Protein AF-F3GGC5-F1 (afdb_monomer_lite)

Structure (mmCIF, N/CA/C/O backbone):
data_AF-F3GGC5-F1
#
_entry.id   AF-F3GGC5-F1
#
loop_
_atom_site.group_PDB
_atom_site.id
_atom_site.type_symbol
_atom_site.label_atom_id
_atom_site.label_alt_id
_atom_site.label_comp_id
_atom_site.label_asym_id
_atom_site.label_entity_id
_atom_site.label_seq_id
_atom_site.pdbx_PDB_ins_code
_atom_site.Cartn_x
_atom_site.Cartn_y
_atom_site.Cartn_z
_atom_site.occupancy
_atom_site.B_iso_or_equiv
_atom_site.auth_seq_id
_atom_site.auth_comp_id
_atom_site.auth_asym_id
_atom_site.auth_atom_id
_atom_site.pdbx_PDB_model_num
ATOM 1 N N . MET A 1 1 ? 53.470 3.305 -64.869 1.00 44.00 1 MET A N 1
ATOM 2 C CA . MET A 1 1 ? 53.195 2.716 -63.539 1.00 44.00 1 MET A CA 1
ATOM 3 C C . MET A 1 1 ? 51.682 2.660 -63.289 1.00 44.00 1 MET A C 1
ATOM 5 O O . MET A 1 1 ? 51.190 3.376 -62.440 1.00 44.00 1 MET A O 1
ATOM 9 N N . ILE A 1 2 ? 50.923 1.851 -64.048 1.00 53.38 2 ILE A N 1
ATOM 10 C CA . ILE A 1 2 ? 49.492 1.557 -63.787 1.00 53.38 2 ILE A CA 1
ATOM 11 C C . ILE A 1 2 ? 49.202 0.134 -64.295 1.00 53.38 2 ILE A C 1
ATOM 13 O O . ILE A 1 2 ? 48.463 -0.061 -65.251 1.00 53.38 2 ILE A O 1
ATOM 17 N N . ASN A 1 3 ? 49.866 -0.879 -63.727 1.00 53.41 3 ASN A N 1
ATOM 18 C CA . ASN A 1 3 ? 49.679 -2.270 -64.172 1.00 53.41 3 ASN A CA 1
ATOM 19 C C . ASN A 1 3 ? 49.209 -3.225 -63.066 1.00 53.41 3 ASN A C 1
ATOM 21 O O . ASN A 1 3 ? 49.205 -4.435 -63.256 1.00 53.41 3 ASN A O 1
ATOM 25 N N . THR A 1 4 ? 48.764 -2.695 -61.927 1.00 56.06 4 THR A N 1
ATOM 26 C CA . THR A 1 4 ? 48.297 -3.495 -60.783 1.00 56.06 4 THR A CA 1
ATOM 27 C C . THR A 1 4 ? 46.776 -3.673 -60.730 1.00 56.06 4 THR A C 1
ATOM 29 O O . THR A 1 4 ? 46.287 -4.412 -59.884 1.00 56.06 4 THR A O 1
ATOM 32 N N . LEU A 1 5 ? 46.013 -3.079 -61.661 1.00 55.41 5 LEU A N 1
ATOM 33 C CA . LEU A 1 5 ? 44.539 -3.146 -61.666 1.00 55.41 5 LEU A CA 1
ATOM 34 C C . LEU A 1 5 ? 43.930 -4.016 -62.782 1.00 55.41 5 LEU A C 1
ATOM 36 O O . LEU A 1 5 ? 42.714 -4.178 -62.826 1.00 55.41 5 LEU A O 1
ATOM 40 N N . ARG A 1 6 ? 44.739 -4.604 -63.678 1.00 52.66 6 ARG A N 1
ATOM 41 C CA . ARG A 1 6 ? 44.237 -5.420 -64.806 1.00 52.66 6 ARG A CA 1
ATOM 42 C C . ARG A 1 6 ? 44.153 -6.925 -64.511 1.00 52.66 6 ARG A C 1
ATOM 44 O O . ARG A 1 6 ? 43.498 -7.639 -65.257 1.00 52.66 6 ARG A O 1
ATOM 51 N N . ASN A 1 7 ? 44.768 -7.401 -63.423 1.00 53.78 7 ASN A N 1
ATOM 52 C CA . ASN A 1 7 ? 44.746 -8.817 -63.020 1.00 53.78 7 ASN A CA 1
ATOM 53 C C . ASN A 1 7 ? 44.074 -9.057 -61.655 1.00 53.78 7 ASN A C 1
ATOM 55 O O . ASN A 1 7 ? 44.325 -10.064 -60.994 1.00 53.78 7 ASN A O 1
ATOM 59 N N . ILE A 1 8 ? 43.209 -8.139 -61.209 1.00 56.78 8 ILE A N 1
ATOM 60 C CA . ILE A 1 8 ? 42.301 -8.439 -60.101 1.00 56.78 8 ILE A CA 1
ATOM 61 C C . ILE A 1 8 ? 41.174 -9.299 -60.685 1.00 56.78 8 ILE A C 1
ATOM 63 O O . ILE A 1 8 ? 40.243 -8.821 -61.335 1.00 56.78 8 ILE A O 1
ATOM 67 N N . SER A 1 9 ? 41.358 -10.616 -60.559 1.00 62.84 9 SER A N 1
ATOM 68 C CA . SER A 1 9 ? 40.424 -11.620 -61.065 1.00 62.84 9 SER A CA 1
ATOM 69 C C . SER A 1 9 ? 39.009 -11.345 -60.551 1.00 62.84 9 SER A C 1
ATOM 71 O O . SER A 1 9 ? 38.824 -10.771 -59.474 1.00 62.84 9 SER A O 1
ATOM 73 N N . VAL A 1 10 ? 38.007 -11.793 -61.308 1.00 66.06 10 VAL A N 1
ATOM 74 C CA . VAL A 1 10 ? 36.568 -11.702 -60.994 1.00 66.06 10 VAL A CA 1
ATOM 75 C C . VAL A 1 10 ? 36.254 -12.027 -59.520 1.00 66.06 10 VAL A C 1
ATOM 77 O O . VAL A 1 10 ? 35.360 -11.421 -58.934 1.00 66.06 10 VAL A O 1
ATOM 80 N N . ARG A 1 11 ? 37.055 -12.894 -58.881 1.00 65.12 11 ARG A N 1
ATOM 81 C CA . ARG A 1 11 ? 36.969 -13.247 -57.456 1.00 65.12 11 ARG A CA 1
ATOM 82 C C . ARG A 1 11 ? 37.088 -12.045 -56.511 1.00 65.12 11 ARG A C 1
ATOM 84 O O . ARG A 1 11 ? 36.347 -11.987 -55.543 1.00 65.12 11 ARG A O 1
ATOM 91 N N . SER A 1 12 ? 37.958 -11.071 -56.784 1.00 69.00 12 SER A N 1
ATOM 92 C CA . SER A 1 12 ? 38.139 -9.905 -55.900 1.00 69.00 12 SER A CA 1
ATOM 93 C C . SER A 1 12 ? 36.948 -8.939 -55.972 1.00 69.00 12 SER A C 1
ATOM 95 O O . SER A 1 12 ? 36.488 -8.436 -54.951 1.00 69.00 12 SER A O 1
ATOM 97 N N . LYS A 1 13 ? 36.354 -8.767 -57.164 1.00 70.12 13 LYS A N 1
ATOM 98 C CA . LYS A 1 13 ? 35.102 -8.005 -57.330 1.00 70.12 13 LYS A CA 1
ATOM 99 C C . LYS A 1 13 ? 33.918 -8.696 -56.639 1.00 70.12 13 LYS A C 1
ATOM 101 O O . LYS A 1 13 ? 33.086 -8.020 -56.044 1.00 70.12 13 LYS A O 1
ATOM 106 N N . LEU A 1 14 ? 33.873 -10.031 -56.678 1.00 79.00 14 LEU A N 1
ATOM 107 C CA . LEU A 1 14 ? 32.842 -10.830 -56.011 1.00 79.00 14 LEU A CA 1
ATOM 108 C C . LEU A 1 14 ? 32.958 -10.758 -54.480 1.00 79.00 14 LEU A C 1
ATOM 110 O O . LEU A 1 14 ? 31.965 -10.524 -53.799 1.00 79.00 14 LEU A O 1
ATOM 114 N N . VAL A 1 15 ? 34.173 -10.907 -53.943 1.00 81.19 15 VAL A N 1
ATOM 115 C CA . VAL A 1 15 ? 34.437 -10.812 -52.498 1.00 81.19 15 VAL A CA 1
ATOM 116 C C . VAL A 1 15 ? 34.107 -9.417 -51.974 1.00 81.19 15 VAL A C 1
ATOM 118 O O . VAL A 1 15 ? 33.536 -9.306 -50.896 1.00 81.19 15 VAL A O 1
ATOM 121 N N . LEU A 1 16 ? 34.388 -8.360 -52.740 1.00 81.31 16 LEU A N 1
ATOM 122 C CA . LEU A 1 16 ? 34.094 -6.987 -52.328 1.00 81.31 16 LEU A CA 1
ATOM 123 C C . LEU A 1 16 ? 32.582 -6.708 -52.251 1.00 81.31 16 LEU A C 1
ATOM 125 O O . LEU A 1 16 ? 32.119 -6.108 -51.284 1.00 81.31 16 LEU A O 1
ATOM 129 N N . GLY A 1 17 ? 31.801 -7.207 -53.216 1.00 82.38 17 GLY A N 1
ATOM 130 C CA . GLY A 1 17 ? 30.337 -7.138 -53.161 1.00 82.38 17 GLY A CA 1
ATOM 131 C C . GLY A 1 17 ? 29.741 -7.995 -52.039 1.00 82.38 17 GLY A C 1
ATOM 132 O O . GLY A 1 17 ? 28.850 -7.548 -51.323 1.00 82.38 17 GLY A O 1
ATOM 133 N N . PHE A 1 18 ? 30.267 -9.204 -51.831 1.00 87.69 18 PHE A N 1
ATOM 134 C CA . PHE A 1 18 ? 29.798 -10.106 -50.775 1.00 87.69 18 PHE A CA 1
ATOM 135 C C . PHE A 1 18 ? 30.132 -9.588 -49.368 1.00 87.69 18 PHE A C 1
ATOM 137 O O . PHE A 1 18 ? 29.293 -9.650 -48.471 1.00 87.69 18 PHE A O 1
ATOM 144 N N . ALA A 1 19 ? 31.316 -9.001 -49.180 1.00 85.94 19 ALA A N 1
ATOM 145 C CA . ALA A 1 19 ? 31.711 -8.377 -47.922 1.00 85.94 19 ALA A CA 1
ATOM 146 C C . ALA A 1 19 ? 30.794 -7.199 -47.555 1.00 85.94 19 ALA A C 1
ATOM 148 O O . ALA A 1 19 ? 30.400 -7.075 -46.398 1.00 85.94 19 ALA A O 1
ATOM 149 N N . LEU A 1 20 ? 30.393 -6.381 -48.536 1.00 88.44 20 LEU A N 1
ATOM 150 C CA . LEU A 1 20 ? 29.431 -5.295 -48.325 1.00 88.44 20 LEU A CA 1
ATOM 151 C C . LEU A 1 20 ? 28.084 -5.827 -47.807 1.00 88.44 20 LEU A C 1
ATOM 153 O O . LEU A 1 20 ? 27.521 -5.279 -46.860 1.00 88.44 20 LEU A O 1
ATOM 157 N N . VAL A 1 21 ? 27.588 -6.918 -48.395 1.00 91.19 21 VAL A N 1
ATOM 158 C CA . VAL A 1 21 ? 26.331 -7.557 -47.973 1.00 91.19 21 VAL A CA 1
ATOM 159 C C . VAL A 1 21 ? 26.450 -8.133 -46.563 1.00 91.19 21 VAL A C 1
ATOM 161 O O . VAL A 1 21 ? 25.530 -7.964 -45.764 1.00 91.19 21 VAL A O 1
ATOM 164 N N . ILE A 1 22 ? 27.578 -8.762 -46.218 1.00 91.06 22 ILE A N 1
ATOM 165 C CA . ILE A 1 22 ? 27.815 -9.262 -44.856 1.00 91.06 22 ILE A CA 1
ATOM 166 C C . ILE A 1 22 ? 27.797 -8.109 -43.851 1.00 91.06 22 ILE A C 1
ATOM 168 O O . ILE A 1 22 ? 27.113 -8.211 -42.837 1.00 91.06 22 ILE A O 1
ATOM 172 N N . VAL A 1 23 ? 28.488 -7.000 -44.133 1.00 86.81 23 VAL A N 1
ATOM 173 C CA . VAL A 1 23 ? 28.492 -5.821 -43.251 1.00 86.81 23 VAL A CA 1
ATOM 174 C C . VAL A 1 23 ? 27.078 -5.280 -43.063 1.00 86.81 23 VAL A C 1
ATOM 176 O O . VAL A 1 23 ? 26.659 -5.050 -41.930 1.00 86.81 23 VAL A O 1
ATOM 179 N N . LEU A 1 24 ? 26.312 -5.140 -44.148 1.00 84.69 24 LEU A N 1
ATOM 180 C CA . LEU A 1 24 ? 24.920 -4.699 -44.072 1.00 84.69 24 LEU A CA 1
ATOM 181 C C . LEU A 1 24 ? 24.064 -5.664 -43.238 1.00 84.69 24 LEU A C 1
ATOM 183 O O . LEU A 1 24 ? 23.267 -5.228 -42.416 1.00 84.69 24 LEU A O 1
ATOM 187 N N . THR A 1 25 ? 24.269 -6.971 -43.396 1.00 91.19 25 THR A N 1
ATOM 188 C CA . THR A 1 25 ? 23.555 -8.005 -42.634 1.00 91.19 25 THR A CA 1
ATOM 189 C C . THR A 1 25 ? 23.899 -7.944 -41.148 1.00 91.19 25 THR A C 1
ATOM 191 O O . THR A 1 25 ? 23.006 -8.043 -40.314 1.00 91.19 25 THR A O 1
ATOM 194 N N . VAL A 1 26 ? 25.171 -7.728 -40.802 1.00 82.31 26 VAL A N 1
ATOM 195 C CA . VAL A 1 26 ? 25.615 -7.553 -39.413 1.00 82.31 26 VAL A CA 1
ATOM 196 C C . VAL A 1 26 ? 25.008 -6.289 -38.807 1.00 82.31 26 VAL A C 1
ATOM 198 O O . VAL A 1 26 ? 24.528 -6.338 -37.680 1.00 82.31 26 VAL A O 1
ATOM 201 N N . LEU A 1 27 ? 24.955 -5.178 -39.548 1.00 81.31 27 LEU A N 1
ATOM 202 C CA . LEU A 1 27 ? 24.283 -3.959 -39.090 1.00 81.31 27 LEU A CA 1
ATOM 203 C C . LEU A 1 27 ? 22.788 -4.197 -38.855 1.00 81.31 27 LEU A C 1
ATOM 205 O O . LEU A 1 27 ? 22.273 -3.819 -37.806 1.00 81.31 27 LEU A O 1
ATOM 209 N N . ILE A 1 28 ? 22.106 -4.883 -39.776 1.00 84.25 28 ILE A N 1
ATOM 210 C CA . ILE A 1 28 ? 20.695 -5.252 -39.611 1.00 84.25 28 ILE A CA 1
ATOM 211 C C . ILE A 1 28 ? 20.521 -6.157 -38.387 1.00 84.25 28 ILE A C 1
ATOM 213 O O . ILE A 1 28 ? 19.652 -5.887 -37.568 1.00 84.25 28 ILE A O 1
ATOM 217 N N . ALA A 1 29 ? 21.367 -7.171 -38.202 1.00 84.81 29 ALA A N 1
ATOM 218 C CA . ALA A 1 29 ? 21.320 -8.062 -37.045 1.00 84.81 29 ALA A CA 1
ATOM 219 C C . ALA A 1 29 ? 21.560 -7.313 -35.727 1.00 84.81 29 ALA A C 1
ATOM 221 O O . ALA A 1 29 ? 20.840 -7.550 -34.764 1.00 84.81 29 ALA A O 1
ATOM 222 N N . LEU A 1 30 ? 22.504 -6.368 -35.690 1.00 71.69 30 LEU A N 1
ATOM 223 C CA . LEU A 1 30 ? 22.749 -5.516 -34.525 1.00 71.69 30 LEU A CA 1
ATOM 224 C C . LEU A 1 30 ? 21.555 -4.604 -34.237 1.00 71.69 30 LEU A C 1
ATOM 226 O O . LEU A 1 30 ? 21.125 -4.526 -33.094 1.00 71.69 30 LEU A O 1
ATOM 230 N N . THR A 1 31 ? 20.983 -3.955 -35.255 1.00 76.94 31 THR A N 1
ATOM 231 C CA . THR A 1 31 ? 19.791 -3.100 -35.087 1.00 76.94 31 THR A CA 1
ATOM 232 C C . THR A 1 31 ? 18.529 -3.892 -34.736 1.00 76.94 31 THR A C 1
ATOM 234 O O . THR A 1 31 ? 17.702 -3.430 -33.955 1.00 76.94 31 THR A O 1
ATOM 237 N N . GLY A 1 32 ? 18.384 -5.107 -35.264 1.00 72.94 32 GLY A N 1
ATOM 238 C CA . GLY A 1 32 ? 17.309 -6.032 -34.922 1.00 72.94 32 GLY A CA 1
ATOM 239 C C . GLY A 1 32 ? 17.465 -6.559 -33.500 1.00 72.94 32 GLY A C 1
ATOM 240 O O . GLY A 1 32 ? 16.490 -6.604 -32.759 1.00 72.94 32 GLY A O 1
ATOM 241 N N . TRP A 1 33 ? 18.696 -6.869 -33.084 1.00 71.81 33 TRP A N 1
ATOM 242 C CA . TRP A 1 33 ? 19.017 -7.244 -31.711 1.00 71.81 33 TRP A CA 1
ATOM 243 C C . TRP A 1 33 ? 18.736 -6.094 -30.747 1.00 71.81 33 TRP A C 1
ATOM 245 O O . TRP A 1 33 ? 18.017 -6.309 -29.784 1.00 71.81 33 TRP A O 1
ATOM 255 N N . THR A 1 34 ? 19.191 -4.864 -31.019 1.00 63.19 34 THR A N 1
ATOM 256 C CA . THR A 1 34 ? 18.901 -3.701 -30.157 1.00 63.19 34 THR A CA 1
ATOM 257 C C . THR A 1 34 ? 17.411 -3.337 -30.131 1.00 63.19 34 THR A C 1
ATOM 259 O O . THR A 1 34 ? 16.880 -2.936 -29.091 1.00 63.19 34 THR A O 1
ATOM 262 N N . GLY A 1 35 ? 16.699 -3.521 -31.245 1.00 57.66 35 GLY A N 1
ATOM 263 C CA . GLY A 1 35 ? 15.243 -3.374 -31.319 1.00 57.66 35 GLY A CA 1
ATOM 264 C C . GLY A 1 35 ? 14.494 -4.424 -30.491 1.00 57.66 35 GLY A C 1
ATOM 265 O O . GLY A 1 35 ? 13.557 -4.093 -29.769 1.00 57.66 35 GLY A O 1
ATOM 266 N N . ILE A 1 36 ? 14.939 -5.682 -30.530 1.00 59.91 36 ILE A N 1
ATOM 267 C CA . ILE A 1 36 ? 14.355 -6.779 -29.745 1.00 59.91 36 ILE A CA 1
ATOM 268 C C . ILE A 1 36 ? 14.730 -6.662 -28.263 1.00 59.91 36 ILE A C 1
ATOM 270 O O . ILE A 1 36 ? 13.871 -6.869 -27.408 1.00 59.91 36 ILE A O 1
ATOM 274 N N . THR A 1 37 ? 15.963 -6.276 -27.922 1.00 56.06 37 THR A N 1
ATOM 275 C CA . THR A 1 37 ? 16.378 -6.100 -26.523 1.00 56.06 37 THR A CA 1
ATOM 276 C C . THR A 1 37 ? 15.666 -4.920 -25.873 1.00 56.06 37 THR A C 1
ATOM 278 O O . THR A 1 37 ? 15.213 -5.054 -24.743 1.00 56.06 37 THR A O 1
ATOM 281 N N . SER A 1 38 ? 15.467 -3.804 -26.585 1.00 52.50 38 SER A N 1
ATOM 282 C CA . SER A 1 38 ? 14.689 -2.663 -26.069 1.00 52.50 38 SER A CA 1
ATOM 283 C C . SER A 1 38 ? 13.191 -2.971 -25.906 1.00 52.50 38 SER A C 1
ATOM 285 O O . SER A 1 38 ? 12.536 -2.417 -25.018 1.00 52.50 38 SER A O 1
ATOM 287 N N . LEU A 1 39 ? 12.641 -3.900 -26.699 1.00 50.06 39 LEU A N 1
ATOM 288 C CA . LEU A 1 39 ? 11.286 -4.427 -26.516 1.00 50.06 39 LEU A CA 1
ATOM 289 C C . LEU A 1 39 ? 11.203 -5.427 -25.348 1.00 50.06 39 LEU A C 1
ATOM 291 O O . LEU A 1 39 ? 10.238 -5.391 -24.585 1.00 50.06 39 LEU A O 1
ATOM 295 N N . SER A 1 40 ? 12.225 -6.265 -25.163 1.00 50.41 40 SER A N 1
ATOM 296 C CA . SER A 1 40 ? 12.340 -7.205 -24.039 1.00 50.41 40 SER A CA 1
ATOM 297 C C . SER A 1 40 ? 12.460 -6.474 -22.697 1.00 50.41 40 SER A C 1
ATOM 299 O O . SER A 1 40 ? 11.765 -6.818 -21.745 1.00 50.41 40 SER A O 1
ATOM 301 N N . GLU A 1 41 ? 13.254 -5.403 -22.639 1.00 50.97 41 GLU A N 1
ATOM 302 C CA . GLU A 1 41 ? 13.414 -4.565 -21.443 1.00 50.97 41 GLU A CA 1
ATOM 303 C C . GLU A 1 41 ? 12.116 -3.814 -21.091 1.00 50.97 41 GLU A C 1
ATOM 305 O O . GLU A 1 41 ? 11.778 -3.625 -19.924 1.00 50.97 41 GLU A O 1
ATOM 310 N N . ARG A 1 42 ? 11.313 -3.432 -22.095 1.00 46.94 42 ARG A N 1
ATOM 311 C CA . ARG A 1 42 ? 9.950 -2.916 -21.881 1.00 46.94 42 ARG A CA 1
ATOM 312 C C . ARG A 1 42 ? 8.963 -3.999 -21.442 1.00 46.94 42 ARG A C 1
ATOM 314 O O . ARG A 1 42 ? 8.084 -3.696 -20.642 1.00 46.94 42 ARG A O 1
ATOM 321 N N . SER A 1 43 ? 9.092 -5.232 -21.929 1.00 44.38 43 SER A N 1
ATOM 322 C CA . SER A 1 43 ? 8.227 -6.352 -21.529 1.00 44.38 43 SER A CA 1
ATOM 323 C C . SER A 1 43 ? 8.401 -6.705 -20.047 1.00 44.38 43 SER A C 1
ATOM 325 O O . SER A 1 43 ? 7.416 -6.962 -19.355 1.00 44.38 43 SER A O 1
ATOM 327 N N . GLU A 1 44 ? 9.631 -6.652 -19.534 1.00 48.00 44 GLU A N 1
ATOM 328 C CA . GLU A 1 44 ? 9.920 -6.839 -18.107 1.00 48.00 44 GLU A CA 1
ATOM 329 C C . GLU A 1 44 ? 9.369 -5.673 -17.262 1.00 48.00 44 GLU A C 1
ATOM 331 O O . GLU A 1 44 ? 8.688 -5.892 -16.259 1.00 48.00 44 GLU A O 1
ATOM 336 N N . ARG A 1 45 ? 9.496 -4.428 -17.748 1.00 50.62 45 ARG A N 1
ATOM 337 C CA . ARG A 1 45 ? 8.906 -3.237 -17.102 1.00 50.62 45 ARG A CA 1
ATOM 338 C C . ARG A 1 45 ? 7.365 -3.238 -17.097 1.00 50.62 45 ARG A C 1
ATOM 340 O O . ARG A 1 45 ? 6.767 -2.745 -16.144 1.00 50.62 45 ARG A O 1
ATOM 347 N N . ILE A 1 46 ? 6.699 -3.805 -18.112 1.00 50.94 46 ILE A N 1
ATOM 348 C CA . ILE A 1 46 ? 5.229 -3.984 -18.134 1.00 50.94 46 ILE A CA 1
ATOM 349 C C . ILE A 1 46 ? 4.787 -5.031 -17.097 1.00 50.94 46 ILE A C 1
ATOM 351 O O . ILE A 1 46 ? 3.762 -4.841 -16.437 1.00 50.94 46 ILE A O 1
ATOM 355 N N . SER A 1 47 ? 5.576 -6.092 -16.894 1.00 53.94 47 SER A N 1
ATOM 356 C CA . SER A 1 47 ? 5.349 -7.063 -15.813 1.00 53.94 47 SER A CA 1
ATOM 357 C C . SER A 1 47 ? 5.443 -6.402 -14.430 1.00 53.94 47 SER A C 1
ATOM 359 O O . SER A 1 47 ? 4.598 -6.637 -13.563 1.00 53.94 47 SER A O 1
ATOM 361 N N . ASP A 1 48 ? 6.394 -5.484 -14.237 1.00 54.19 48 ASP A N 1
ATOM 362 C CA . ASP A 1 48 ? 6.554 -4.762 -12.968 1.00 54.19 48 ASP A CA 1
ATOM 363 C C . ASP A 1 48 ? 5.451 -3.727 -12.685 1.00 54.19 48 ASP A C 1
ATOM 365 O O . ASP A 1 48 ? 5.073 -3.548 -11.521 1.00 54.19 48 ASP A O 1
ATOM 369 N N . ILE A 1 49 ? 4.867 -3.106 -13.718 1.00 58.94 49 ILE A N 1
ATOM 370 C CA . ILE A 1 49 ? 3.655 -2.275 -13.577 1.00 58.94 49 ILE A CA 1
ATOM 371 C C . ILE A 1 49 ? 2.454 -3.145 -13.164 1.00 58.94 49 ILE A C 1
ATOM 373 O O . ILE A 1 49 ? 1.673 -2.755 -12.291 1.00 58.94 49 ILE A O 1
ATOM 377 N N . GLY A 1 50 ? 2.324 -4.348 -13.736 1.00 61.88 50 GLY A N 1
ATOM 378 C CA . GLY A 1 50 ? 1.296 -5.320 -13.347 1.00 61.88 50 GLY A CA 1
ATOM 379 C C . GLY A 1 50 ? 1.404 -5.741 -11.877 1.00 61.88 50 GLY A C 1
ATOM 380 O O . GLY A 1 50 ? 0.398 -5.766 -11.162 1.00 61.88 50 GLY A O 1
ATOM 381 N N . LYS A 1 51 ? 2.630 -5.980 -11.391 1.00 69.44 51 LYS A N 1
ATOM 382 C CA . LYS A 1 51 ? 2.892 -6.268 -9.970 1.00 69.44 51 LYS A CA 1
ATOM 383 C C . LYS A 1 51 ? 2.471 -5.117 -9.058 1.00 69.44 51 LYS A C 1
ATOM 385 O O . LYS A 1 51 ? 1.817 -5.369 -8.052 1.00 69.44 51 LYS A O 1
ATOM 390 N N . LEU A 1 52 ? 2.766 -3.864 -9.415 1.00 73.94 52 LEU A N 1
ATOM 391 C CA . LEU A 1 52 ? 2.375 -2.702 -8.605 1.00 73.94 52 LEU A CA 1
ATOM 392 C C . LEU A 1 52 ? 0.848 -2.601 -8.437 1.00 73.94 52 LEU A C 1
ATOM 394 O O . LEU A 1 52 ? 0.350 -2.341 -7.337 1.00 73.94 52 LEU A O 1
ATOM 398 N N . SER A 1 53 ? 0.099 -2.846 -9.517 1.00 76.25 53 SER A N 1
ATOM 399 C CA . SER A 1 53 ? -1.368 -2.869 -9.484 1.00 76.25 53 SER A CA 1
ATOM 400 C C . SER A 1 53 ? -1.904 -4.008 -8.611 1.00 76.25 53 SER A C 1
ATOM 402 O O . SER A 1 53 ? -2.797 -3.782 -7.791 1.00 76.25 53 SER A O 1
ATOM 404 N N . SER A 1 54 ? -1.324 -5.208 -8.731 1.00 80.12 54 SER A N 1
ATOM 405 C CA . SER A 1 54 ? -1.685 -6.360 -7.897 1.00 80.12 54 SER A CA 1
ATOM 406 C C . SER A 1 54 ? -1.442 -6.084 -6.416 1.00 80.12 54 SER A C 1
ATOM 408 O O . SER A 1 54 ? -2.367 -6.203 -5.620 1.00 80.12 54 SER A O 1
ATOM 410 N N . LEU A 1 55 ? -0.243 -5.620 -6.056 1.00 82.31 55 LEU A N 1
ATOM 411 C CA . LEU A 1 55 ? 0.128 -5.326 -4.670 1.00 82.31 55 LEU A CA 1
ATOM 412 C C . LEU A 1 55 ? -0.773 -4.247 -4.059 1.00 82.31 55 LEU A C 1
ATOM 414 O O . LEU A 1 55 ? -1.239 -4.373 -2.929 1.00 82.31 55 LEU A O 1
ATOM 418 N N . THR A 1 56 ? -1.105 -3.214 -4.837 1.00 83.56 56 THR A N 1
ATOM 419 C CA . THR A 1 56 ? -2.072 -2.192 -4.414 1.00 83.56 56 THR A CA 1
ATOM 420 C C . THR A 1 56 ? -3.457 -2.794 -4.174 1.00 83.56 56 THR A C 1
ATOM 422 O O . THR A 1 56 ? -4.149 -2.422 -3.221 1.00 83.56 56 THR A O 1
ATOM 425 N N . ARG A 1 57 ? -3.889 -3.737 -5.019 1.00 82.94 57 ARG A N 1
ATOM 426 C CA . ARG A 1 57 ? -5.161 -4.442 -4.839 1.00 82.94 57 ARG A CA 1
ATOM 427 C C . ARG A 1 57 ? -5.151 -5.298 -3.577 1.00 82.94 57 ARG A C 1
ATOM 429 O O . ARG A 1 57 ? -6.134 -5.261 -2.841 1.00 82.94 57 ARG A O 1
ATOM 436 N N . ASP A 1 58 ? -4.054 -5.986 -3.295 1.00 83.31 58 ASP A N 1
ATOM 437 C CA . ASP A 1 58 ? -3.906 -6.834 -2.111 1.00 83.31 58 ASP A CA 1
ATOM 438 C C . ASP A 1 58 ? -3.983 -6.008 -0.822 1.00 83.31 58 ASP A C 1
ATOM 440 O O . ASP A 1 58 ? -4.728 -6.362 0.094 1.00 83.31 58 ASP A O 1
ATOM 444 N N . VAL A 1 59 ? -3.340 -4.833 -0.788 1.00 87.44 59 VAL A N 1
ATOM 445 C CA . VAL A 1 59 ? -3.487 -3.867 0.317 1.00 87.44 59 VAL A CA 1
ATOM 446 C C . VAL A 1 59 ? -4.948 -3.464 0.514 1.00 87.44 59 VAL A C 1
ATOM 448 O O . VAL A 1 59 ? -5.444 -3.442 1.642 1.00 87.44 59 VAL A O 1
ATOM 451 N N . ARG A 1 60 ? -5.665 -3.153 -0.574 1.00 83.56 60 ARG A N 1
ATOM 452 C CA . ARG A 1 60 ? -7.081 -2.754 -0.499 1.00 83.56 60 ARG A CA 1
ATOM 453 C C . ARG A 1 60 ? -7.970 -3.893 -0.006 1.00 83.56 60 ARG A C 1
ATOM 455 O O . ARG A 1 60 ? -8.865 -3.634 0.795 1.00 83.56 60 ARG A O 1
ATOM 462 N N . ILE A 1 61 ? -7.726 -5.124 -0.451 1.00 86.12 61 ILE A N 1
ATOM 463 C CA . ILE A 1 61 ? -8.456 -6.315 0.005 1.00 86.12 61 ILE A CA 1
ATOM 464 C C . ILE A 1 61 ? -8.211 -6.540 1.498 1.00 86.12 61 ILE A C 1
ATOM 466 O O . ILE A 1 61 ? -9.169 -6.710 2.249 1.00 86.12 61 ILE A O 1
ATOM 470 N N . ALA A 1 62 ? -6.958 -6.473 1.948 1.00 85.12 62 ALA A N 1
ATOM 471 C CA . ALA A 1 62 ? -6.618 -6.669 3.352 1.00 85.12 62 ALA A CA 1
ATOM 472 C C . ALA A 1 62 ? -7.223 -5.577 4.252 1.00 85.12 62 ALA A C 1
ATOM 474 O O . ALA A 1 62 ? -7.789 -5.886 5.302 1.00 85.12 62 ALA A O 1
ATOM 475 N N . ARG A 1 63 ? -7.217 -4.315 3.799 1.00 86.31 63 ARG A N 1
ATOM 476 C CA . ARG A 1 63 ? -7.920 -3.223 4.489 1.00 86.31 63 ARG A CA 1
ATOM 477 C C . ARG A 1 63 ? -9.419 -3.496 4.609 1.00 86.31 63 ARG A C 1
ATOM 479 O O . ARG A 1 63 ? -9.993 -3.278 5.672 1.00 86.31 63 ARG A O 1
ATOM 486 N N . LEU A 1 64 ? -10.065 -3.943 3.529 1.00 86.19 64 LEU A N 1
ATOM 487 C CA . LEU A 1 64 ? -11.494 -4.267 3.554 1.00 86.19 64 LEU A CA 1
ATOM 488 C C . LEU A 1 64 ? -11.780 -5.417 4.523 1.00 86.19 64 LEU A C 1
ATOM 490 O O . LEU A 1 64 ? -12.699 -5.311 5.331 1.00 86.19 64 LEU A O 1
ATOM 494 N N . ALA A 1 65 ? -10.956 -6.465 4.510 1.00 86.56 65 ALA A N 1
ATOM 495 C CA . ALA A 1 65 ? -11.072 -7.576 5.447 1.00 86.56 65 ALA A CA 1
ATOM 496 C C . ALA A 1 65 ? -10.974 -7.116 6.914 1.00 86.56 65 ALA A C 1
ATOM 498 O O . ALA A 1 65 ? -11.753 -7.586 7.740 1.00 86.56 65 ALA A O 1
ATOM 499 N N . TYR A 1 66 ? -10.079 -6.169 7.218 1.00 87.12 66 TYR A N 1
ATOM 500 C CA . TYR A 1 66 ? -9.973 -5.557 8.546 1.00 87.12 66 TYR A CA 1
ATOM 501 C C . TYR A 1 66 ? -11.176 -4.665 8.895 1.00 87.12 66 TYR A C 1
ATOM 503 O O . TYR A 1 66 ? -11.647 -4.664 10.025 1.00 87.12 66 TYR A O 1
ATOM 511 N N . SER A 1 67 ? -11.723 -3.923 7.927 1.00 86.62 67 SER A N 1
ATOM 512 C CA . SER A 1 67 ? -12.910 -3.086 8.170 1.00 86.62 67 SER A CA 1
ATOM 513 C C . SER A 1 67 ? -14.181 -3.887 8.467 1.00 86.62 67 SER A C 1
ATOM 515 O O . SER A 1 67 ? -15.091 -3.366 9.105 1.00 86.62 67 SER A O 1
ATOM 517 N N . VAL A 1 68 ? -14.246 -5.142 8.008 1.00 89.56 68 VAL A N 1
ATOM 518 C CA . VAL A 1 68 ? -15.339 -6.066 8.337 1.00 89.56 68 VAL A CA 1
ATOM 519 C C . VAL A 1 68 ? -15.148 -6.629 9.744 1.00 89.56 68 VAL A C 1
ATOM 521 O O . VAL A 1 68 ? -16.084 -6.598 10.536 1.00 89.56 68 VAL A O 1
ATOM 524 N N . ASN A 1 69 ? -13.937 -7.099 10.060 1.00 86.31 69 ASN A N 1
ATOM 525 C CA . ASN A 1 69 ? -13.591 -7.663 11.363 1.00 86.31 69 ASN A CA 1
ATOM 526 C C . ASN A 1 69 ? -12.308 -7.021 11.901 1.00 86.31 69 ASN A C 1
ATOM 528 O O . ASN A 1 69 ? -11.215 -7.249 11.379 1.00 86.31 69 ASN A O 1
ATOM 532 N N . TYR A 1 70 ? -12.458 -6.247 12.976 1.00 85.88 70 TYR A N 1
ATOM 533 C CA . TYR A 1 70 ? -11.378 -5.512 13.635 1.00 85.88 70 TYR A CA 1
ATOM 534 C C . TYR A 1 70 ? -10.539 -6.428 14.541 1.00 85.88 70 TYR A C 1
ATOM 536 O O . TYR A 1 70 ? -10.531 -6.272 15.759 1.00 85.88 70 TYR A O 1
ATOM 544 N N . ASP A 1 71 ? -9.848 -7.403 13.949 1.00 87.56 71 ASP A N 1
ATOM 545 C CA . ASP A 1 71 ? -8.992 -8.352 14.665 1.00 87.56 71 ASP A CA 1
ATOM 546 C C . ASP A 1 71 ? -7.489 -8.138 14.383 1.00 87.56 71 ASP A C 1
ATOM 548 O O . ASP A 1 71 ? -7.081 -7.512 13.396 1.00 87.56 71 ASP A O 1
ATOM 552 N N . ALA A 1 72 ? -6.646 -8.645 15.287 1.00 85.94 72 ALA A N 1
ATOM 553 C CA . ALA A 1 72 ? -5.196 -8.468 15.223 1.00 85.94 72 ALA A CA 1
ATOM 554 C C . ALA A 1 72 ? -4.542 -9.223 14.049 1.00 85.94 72 ALA A C 1
ATOM 556 O O . ALA A 1 72 ? -3.519 -8.781 13.520 1.00 85.94 72 ALA A O 1
ATOM 557 N N . GLU A 1 73 ? -5.126 -10.342 13.616 1.00 86.50 73 GLU A N 1
ATOM 558 C CA . GLU A 1 73 ? -4.607 -11.137 12.503 1.00 86.50 73 GLU A CA 1
ATOM 559 C C . GLU A 1 73 ? -4.771 -10.378 11.181 1.00 86.50 73 GLU A C 1
ATOM 561 O O . GLU A 1 73 ? -3.825 -10.241 10.403 1.00 86.50 73 GLU A O 1
ATOM 566 N N . ARG A 1 74 ? -5.956 -9.810 10.942 1.00 86.31 74 ARG A N 1
ATOM 567 C CA . ARG A 1 74 ? -6.276 -9.012 9.755 1.00 86.31 74 ARG A CA 1
ATOM 568 C C . ARG A 1 74 ? -5.530 -7.688 9.743 1.00 86.31 74 ARG A C 1
ATOM 570 O O . ARG A 1 74 ? -5.090 -7.284 8.667 1.00 86.31 74 ARG A O 1
ATOM 577 N N . ALA A 1 75 ? -5.303 -7.070 10.903 1.00 87.81 75 ALA A N 1
ATOM 578 C CA . ALA A 1 75 ? -4.393 -5.931 11.020 1.00 87.81 75 ALA A CA 1
ATOM 579 C C . ALA A 1 75 ? -2.972 -6.306 10.560 1.00 87.81 75 ALA A C 1
ATOM 581 O O . ALA A 1 75 ? -2.410 -5.652 9.682 1.00 87.81 75 ALA A O 1
ATOM 582 N N . SER A 1 76 ? -2.416 -7.413 11.070 1.00 88.00 76 SER A N 1
ATOM 583 C CA . SER A 1 76 ? -1.088 -7.897 10.664 1.00 88.00 76 SER A CA 1
ATOM 584 C C . SER A 1 76 ? -1.017 -8.241 9.173 1.00 88.00 76 SER A C 1
ATOM 586 O O . SER A 1 76 ? -0.050 -7.888 8.499 1.00 88.00 76 SER A O 1
ATOM 588 N N . ASN A 1 77 ? -2.046 -8.887 8.623 1.0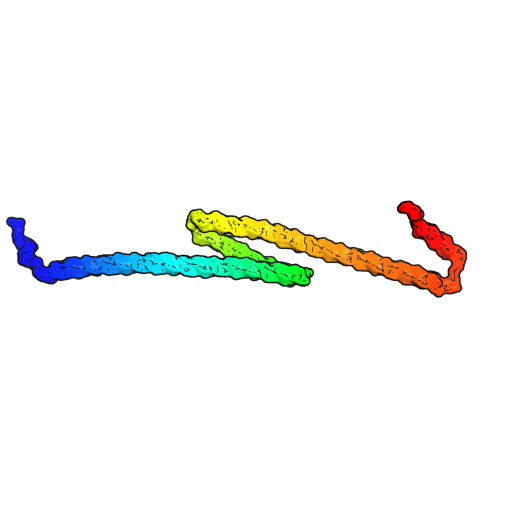0 86.56 77 ASN A N 1
ATOM 589 C CA . ASN A 1 77 ? -2.103 -9.222 7.200 1.00 86.56 77 ASN A CA 1
ATOM 590 C C . ASN A 1 77 ? -2.191 -7.969 6.319 1.00 86.56 77 ASN A C 1
ATOM 592 O O . ASN A 1 77 ? -1.543 -7.909 5.272 1.00 86.56 77 ASN A O 1
ATOM 596 N N . TRP A 1 78 ? -2.935 -6.947 6.751 1.00 88.56 78 TRP A N 1
ATOM 597 C CA . TRP A 1 78 ? -2.960 -5.653 6.074 1.00 88.56 78 TRP A CA 1
ATOM 598 C C . TRP A 1 78 ? -1.588 -4.974 6.107 1.00 88.56 78 TRP A C 1
ATOM 600 O O . TRP A 1 78 ? -1.119 -4.515 5.063 1.00 88.56 78 TRP A O 1
ATOM 610 N N . LEU A 1 79 ? -0.898 -4.997 7.249 1.00 89.62 79 LEU A N 1
ATOM 611 C CA . LEU A 1 79 ? 0.461 -4.473 7.356 1.00 89.62 79 LEU A CA 1
ATOM 612 C C . LEU A 1 79 ? 1.436 -5.183 6.406 1.00 89.62 79 LEU A C 1
ATOM 614 O O . LEU A 1 79 ? 2.143 -4.521 5.653 1.00 89.62 79 LEU A O 1
ATOM 618 N N . LYS A 1 80 ? 1.423 -6.519 6.366 1.00 88.94 80 LYS A N 1
ATOM 619 C CA . LYS A 1 80 ? 2.289 -7.303 5.466 1.00 88.94 80 LYS A CA 1
ATOM 620 C C . LYS A 1 80 ? 2.053 -6.977 3.990 1.00 88.94 80 LYS A C 1
ATOM 622 O O . LYS A 1 80 ? 3.007 -6.831 3.228 1.00 88.94 80 LYS A O 1
ATOM 627 N N . ALA A 1 81 ? 0.789 -6.852 3.576 1.00 84.81 81 ALA A N 1
ATOM 628 C CA . ALA A 1 81 ? 0.456 -6.459 2.207 1.00 84.81 81 ALA A CA 1
ATOM 629 C C . ALA A 1 81 ? 0.984 -5.050 1.890 1.00 84.81 81 ALA A C 1
ATOM 631 O O . ALA A 1 81 ? 1.514 -4.812 0.804 1.00 84.81 81 ALA A O 1
ATOM 632 N N . PHE A 1 82 ? 0.875 -4.126 2.850 1.00 88.44 82 PHE A N 1
ATOM 633 C CA . PHE A 1 82 ? 1.383 -2.763 2.713 1.00 88.44 82 PHE A CA 1
ATOM 634 C C . PHE A 1 82 ? 2.914 -2.726 2.595 1.00 88.44 82 PHE A C 1
ATOM 636 O O . PHE A 1 82 ? 3.434 -2.095 1.677 1.00 88.44 82 PHE A O 1
ATOM 643 N N . GLU A 1 83 ? 3.634 -3.463 3.441 1.00 89.31 83 GLU A N 1
ATOM 644 C CA . GLU A 1 83 ? 5.098 -3.577 3.379 1.00 89.31 83 GLU A CA 1
ATOM 645 C C . GLU A 1 83 ? 5.576 -4.174 2.047 1.00 89.31 83 GLU A C 1
ATOM 647 O O . GLU A 1 83 ? 6.582 -3.738 1.486 1.00 89.31 83 GLU A O 1
ATOM 652 N N . SER A 1 84 ? 4.845 -5.148 1.497 1.00 87.06 84 SER A N 1
ATOM 653 C CA . SER A 1 84 ? 5.158 -5.722 0.184 1.00 87.06 84 SER A CA 1
ATOM 654 C C . SER A 1 84 ? 5.058 -4.680 -0.937 1.00 87.06 84 SER A C 1
ATOM 656 O O . SER A 1 84 ? 5.967 -4.571 -1.765 1.00 87.06 84 SER A O 1
ATOM 658 N N . LEU A 1 85 ? 4.000 -3.863 -0.924 1.00 85.44 85 LEU A N 1
ATOM 659 C CA . LEU A 1 85 ? 3.830 -2.750 -1.858 1.00 85.44 85 LEU A CA 1
ATOM 660 C C . LEU A 1 85 ? 4.942 -1.702 -1.705 1.00 85.44 85 LEU A C 1
ATOM 662 O O . LEU A 1 85 ? 5.521 -1.269 -2.702 1.00 85.44 85 LEU A O 1
ATOM 666 N N . GLU A 1 86 ? 5.276 -1.329 -0.470 1.00 88.69 86 GLU A N 1
ATOM 667 C CA . GLU A 1 86 ? 6.344 -0.369 -0.175 1.00 88.69 86 GLU A CA 1
ATOM 668 C C . GLU A 1 86 ? 7.708 -0.856 -0.674 1.00 88.69 86 GLU A C 1
ATOM 670 O O . GLU A 1 86 ? 8.455 -0.099 -1.299 1.00 88.69 86 GLU A O 1
ATOM 675 N N . ASN A 1 87 ? 8.020 -2.135 -0.464 1.00 89.12 87 ASN A N 1
ATOM 676 C CA . ASN A 1 87 ? 9.256 -2.738 -0.949 1.00 89.12 87 ASN A CA 1
ATOM 677 C C . ASN A 1 87 ? 9.340 -2.727 -2.481 1.00 89.12 87 ASN A C 1
ATOM 679 O O . ASN A 1 87 ? 10.406 -2.435 -3.026 1.00 89.12 87 ASN A O 1
ATOM 683 N N . HIS A 1 88 ? 8.228 -2.978 -3.181 1.00 83.94 88 HIS A N 1
ATOM 684 C CA . HIS A 1 88 ? 8.191 -2.911 -4.647 1.00 83.94 88 HIS A CA 1
ATOM 685 C C . HIS A 1 88 ? 8.373 -1.479 -5.165 1.00 83.94 88 HIS A C 1
ATOM 687 O O . HIS A 1 88 ? 9.106 -1.265 -6.128 1.00 83.94 88 HIS A O 1
ATOM 693 N N . VAL A 1 89 ? 7.790 -0.477 -4.498 1.00 87.19 89 VAL A N 1
ATOM 694 C CA . VAL A 1 89 ? 8.016 0.939 -4.846 1.00 87.19 89 VAL A CA 1
ATOM 695 C C . VAL A 1 89 ? 9.465 1.357 -4.578 1.00 87.19 89 VAL A C 1
ATOM 697 O O . VAL A 1 89 ? 10.077 1.993 -5.432 1.00 87.19 89 VAL A O 1
ATOM 700 N N . LYS A 1 90 ? 10.071 0.940 -3.459 1.00 87.50 90 LYS A N 1
ATOM 701 C CA . LYS A 1 90 ? 11.502 1.181 -3.185 1.00 87.50 90 LYS A CA 1
ATOM 702 C C . LYS A 1 90 ? 12.412 0.522 -4.218 1.00 87.50 90 LYS A C 1
ATOM 704 O O . LYS A 1 90 ? 13.438 1.090 -4.583 1.00 87.50 90 LYS A O 1
ATOM 709 N N . TYR A 1 91 ? 12.060 -0.675 -4.681 1.00 85.00 91 TYR A N 1
ATOM 710 C CA . TYR A 1 91 ? 12.766 -1.337 -5.775 1.00 85.00 91 TYR A CA 1
ATOM 711 C C . TYR A 1 91 ? 12.639 -0.532 -7.074 1.00 85.00 91 TYR A C 1
ATOM 713 O O . TYR A 1 91 ? 13.651 -0.209 -7.692 1.00 85.00 91 TYR A O 1
ATOM 721 N N . ALA A 1 92 ? 11.424 -0.107 -7.427 1.00 81.62 92 ALA A N 1
ATOM 722 C CA . ALA A 1 92 ? 11.166 0.743 -8.585 1.00 81.62 92 ALA A CA 1
ATOM 723 C C . ALA A 1 92 ? 11.987 2.050 -8.545 1.00 81.62 92 ALA A C 1
ATOM 725 O O . ALA A 1 92 ? 12.561 2.435 -9.561 1.00 81.62 92 ALA A O 1
ATOM 726 N N . GLN A 1 93 ? 12.129 2.692 -7.378 1.00 83.38 93 GLN A N 1
ATOM 727 C CA . GLN A 1 93 ? 12.955 3.902 -7.226 1.00 83.38 93 GLN A CA 1
ATOM 728 C C . GLN A 1 93 ? 14.437 3.673 -7.546 1.00 83.38 93 GLN A C 1
ATOM 730 O O . GLN A 1 93 ? 15.113 4.608 -7.958 1.00 83.38 93 GLN A O 1
ATOM 735 N N . LYS A 1 94 ? 14.950 2.452 -7.346 1.00 82.75 94 LYS A N 1
ATOM 736 C CA . LYS A 1 94 ? 16.355 2.103 -7.612 1.00 82.75 94 LYS A CA 1
ATOM 737 C C . LYS A 1 94 ? 16.618 1.681 -9.055 1.00 82.75 94 LYS A C 1
ATOM 739 O O . LYS A 1 94 ? 17.764 1.715 -9.478 1.00 82.75 94 LYS A O 1
ATOM 744 N N . VAL A 1 95 ? 15.592 1.208 -9.761 1.00 78.00 95 VAL A N 1
ATOM 745 C CA . VAL A 1 95 ? 15.724 0.605 -11.100 1.00 78.00 95 VAL A CA 1
ATOM 746 C C . VAL A 1 95 ? 15.294 1.568 -12.209 1.00 78.00 95 VAL A C 1
ATOM 748 O O . VAL A 1 95 ? 15.747 1.453 -13.347 1.00 78.00 95 VAL A O 1
ATOM 751 N N . PHE A 1 96 ? 14.415 2.529 -11.914 1.00 77.12 96 PHE A N 1
ATOM 752 C CA . PHE A 1 96 ? 13.948 3.490 -12.908 1.00 77.12 96 PHE A CA 1
ATOM 753 C C . PHE A 1 96 ? 14.790 4.770 -12.920 1.00 77.12 96 PHE A C 1
ATOM 755 O O . PHE A 1 96 ? 14.490 5.717 -12.204 1.00 77.12 96 PHE A O 1
ATOM 762 N N . ASP A 1 97 ? 15.750 4.845 -13.845 1.00 73.50 97 ASP A N 1
ATOM 763 C CA . ASP A 1 97 ? 16.599 6.036 -14.051 1.00 73.50 97 ASP A CA 1
ATOM 764 C C . ASP A 1 97 ? 16.038 7.036 -15.081 1.00 73.50 97 ASP A C 1
ATOM 766 O O . ASP A 1 97 ? 16.622 8.085 -15.354 1.00 73.50 97 ASP A O 1
ATOM 770 N N . SER A 1 98 ? 14.898 6.723 -15.707 1.00 74.75 98 SER A N 1
ATOM 771 C CA . SER A 1 98 ? 14.315 7.595 -16.730 1.00 74.75 98 SER A CA 1
ATOM 772 C C . SER A 1 98 ? 13.715 8.862 -16.099 1.00 74.75 98 SER A C 1
ATOM 774 O O . SER A 1 98 ? 12.844 8.736 -15.232 1.00 74.75 98 SER A O 1
ATOM 776 N N . PRO A 1 99 ? 14.057 10.074 -16.583 1.00 73.25 99 PRO A N 1
ATOM 777 C CA . PRO A 1 99 ? 13.558 11.335 -16.024 1.00 73.25 99 PRO A CA 1
ATOM 778 C C . PRO A 1 99 ? 12.030 11.493 -16.107 1.00 73.25 99 PRO A C 1
ATOM 780 O O . PRO A 1 99 ? 11.462 12.293 -15.374 1.00 73.25 99 PRO A O 1
ATOM 783 N N . LEU A 1 100 ? 11.351 10.713 -16.957 1.00 77.19 100 LEU A N 1
ATOM 784 C CA . LEU A 1 100 ? 9.885 10.669 -17.027 1.00 77.19 100 LEU A CA 1
ATOM 785 C C . LEU A 1 100 ? 9.249 9.791 -15.935 1.00 77.19 100 LEU A C 1
ATOM 787 O O . LEU A 1 100 ? 8.122 10.052 -15.523 1.00 77.19 100 LEU A O 1
ATOM 791 N N . ASN A 1 101 ? 9.952 8.762 -15.457 1.00 72.56 101 ASN A N 1
ATOM 792 C CA . ASN A 1 101 ? 9.410 7.782 -14.511 1.00 72.56 101 ASN A CA 1
ATOM 793 C C . ASN A 1 101 ? 9.752 8.126 -13.059 1.00 72.56 101 ASN A C 1
ATOM 795 O O . ASN A 1 101 ? 8.932 7.890 -12.175 1.00 72.56 101 ASN A O 1
ATOM 799 N N . VAL A 1 102 ? 10.927 8.717 -12.812 1.00 81.56 102 VAL A N 1
ATOM 800 C CA . VAL A 1 102 ? 11.383 9.111 -11.467 1.00 81.56 102 VAL A CA 1
ATOM 801 C C . VAL A 1 102 ? 10.336 9.944 -10.706 1.00 81.56 102 VAL A C 1
ATOM 803 O O . VAL A 1 102 ? 10.045 9.599 -9.558 1.00 81.56 102 VAL A O 1
ATOM 806 N N . PRO A 1 103 ? 9.694 10.974 -11.301 1.00 85.44 103 PRO A N 1
ATOM 807 C CA . PRO A 1 103 ? 8.671 11.747 -10.597 1.00 85.44 103 PRO A CA 1
ATOM 808 C C . PRO A 1 103 ? 7.469 10.893 -10.180 1.00 85.44 103 PRO A C 1
ATOM 810 O O . PRO A 1 103 ? 7.010 11.002 -9.049 1.00 85.44 103 PRO A O 1
ATOM 813 N N . LEU A 1 104 ? 6.999 9.999 -11.058 1.00 83.88 104 LEU A N 1
ATOM 814 C CA . LEU A 1 104 ? 5.834 9.146 -10.803 1.00 83.88 104 LEU A CA 1
ATOM 815 C C . LEU A 1 104 ? 6.087 8.159 -9.660 1.00 83.88 104 LEU A C 1
ATOM 817 O O . LEU A 1 104 ? 5.231 7.974 -8.795 1.00 83.88 104 LEU A O 1
ATOM 821 N N . VAL A 1 105 ? 7.269 7.540 -9.639 1.00 86.06 105 VAL A N 1
ATOM 822 C CA . VAL A 1 105 ? 7.639 6.595 -8.578 1.00 86.06 105 VAL A CA 1
ATOM 823 C C . VAL A 1 105 ? 7.815 7.326 -7.243 1.00 86.06 105 VAL A C 1
ATOM 825 O O . VAL A 1 105 ? 7.385 6.817 -6.211 1.00 86.06 105 VAL A O 1
ATOM 828 N N . ASN A 1 106 ? 8.371 8.540 -7.252 1.00 86.75 106 ASN A N 1
ATOM 829 C CA . ASN A 1 106 ? 8.480 9.358 -6.043 1.00 86.75 106 ASN A CA 1
ATOM 830 C C . ASN A 1 106 ? 7.109 9.781 -5.507 1.00 86.75 106 ASN A C 1
ATOM 832 O O . ASN A 1 106 ? 6.868 9.645 -4.312 1.00 86.75 106 ASN A O 1
ATOM 836 N N . THR A 1 107 ? 6.178 10.186 -6.376 1.00 87.69 107 THR A N 1
ATOM 837 C CA . THR A 1 107 ? 4.791 10.454 -5.969 1.00 87.69 107 THR A CA 1
ATOM 838 C C . THR A 1 107 ? 4.135 9.218 -5.351 1.00 87.69 107 THR A C 1
ATOM 840 O O . THR A 1 107 ? 3.453 9.331 -4.334 1.00 87.69 107 THR A O 1
ATOM 843 N N . ALA A 1 108 ? 4.360 8.028 -5.916 1.00 84.00 108 ALA A N 1
ATOM 844 C CA . ALA A 1 108 ? 3.861 6.785 -5.330 1.00 84.00 108 ALA A CA 1
ATOM 845 C C . ALA A 1 108 ? 4.482 6.509 -3.948 1.00 84.00 108 ALA A C 1
ATOM 847 O O . ALA A 1 108 ? 3.773 6.106 -3.028 1.00 84.00 108 ALA A O 1
ATOM 848 N N . ALA A 1 109 ? 5.783 6.759 -3.781 1.00 88.31 109 ALA A N 1
ATOM 849 C CA . ALA A 1 109 ? 6.469 6.599 -2.502 1.00 88.31 109 ALA A CA 1
ATOM 850 C C . ALA A 1 109 ? 5.944 7.571 -1.434 1.00 88.31 109 ALA A C 1
ATOM 852 O O . ALA A 1 109 ? 5.740 7.166 -0.291 1.00 88.31 109 ALA A O 1
ATOM 853 N N . ASP A 1 110 ? 5.687 8.828 -1.794 1.00 90.25 110 ASP A N 1
ATOM 854 C CA . ASP A 1 110 ? 5.118 9.814 -0.873 1.00 90.25 110 ASP A CA 1
ATOM 855 C C . ASP A 1 110 ? 3.679 9.456 -0.479 1.00 90.25 110 ASP A C 1
ATOM 857 O O . ASP A 1 110 ? 3.362 9.431 0.708 1.00 90.25 110 ASP A O 1
ATOM 861 N N . ALA A 1 111 ? 2.846 9.032 -1.435 1.00 88.62 111 ALA A N 1
ATOM 862 C CA . ALA A 1 111 ? 1.491 8.561 -1.143 1.00 88.62 111 ALA A CA 1
ATOM 863 C C . ALA A 1 111 ? 1.471 7.348 -0.189 1.00 88.62 111 ALA A C 1
ATOM 865 O O . ALA A 1 111 ? 0.560 7.212 0.631 1.00 88.62 111 ALA A O 1
ATOM 866 N N . LEU A 1 112 ? 2.476 6.466 -0.260 1.00 90.06 112 LEU A N 1
ATOM 867 C CA . LEU A 1 112 ? 2.609 5.352 0.682 1.00 90.06 112 LEU A CA 1
ATOM 868 C C . LEU A 1 112 ? 2.974 5.813 2.099 1.00 90.06 112 LEU A C 1
ATOM 870 O O . LEU A 1 112 ? 2.493 5.208 3.057 1.00 90.06 112 LEU A O 1
ATOM 874 N N . LYS A 1 113 ? 3.758 6.887 2.263 1.00 91.75 113 LYS A N 1
ATOM 875 C CA . LYS A 1 113 ? 4.041 7.460 3.593 1.00 91.75 113 LYS A CA 1
ATOM 876 C C . LYS A 1 113 ? 2.763 7.978 4.245 1.00 91.75 113 LYS A C 1
ATOM 878 O O . LYS A 1 113 ? 2.489 7.644 5.396 1.00 91.75 113 LYS A O 1
ATOM 883 N N . ASP A 1 114 ? 1.952 8.716 3.494 1.00 88.81 114 ASP A N 1
ATOM 884 C CA . ASP A 1 114 ? 0.663 9.211 3.987 1.00 88.81 114 ASP A CA 1
ATOM 885 C C . ASP A 1 114 ? -0.267 8.045 4.345 1.00 88.81 114 ASP A C 1
ATOM 887 O O . ASP A 1 114 ? -0.894 8.021 5.407 1.00 88.81 114 ASP A O 1
ATOM 891 N N . TYR A 1 115 ? -0.300 7.008 3.502 1.00 89.00 115 TYR A N 1
ATOM 892 C CA . TYR A 1 115 ? -1.072 5.798 3.775 1.00 89.00 115 TYR A CA 1
ATOM 893 C C . TYR A 1 115 ? -0.637 5.093 5.069 1.00 89.00 115 TYR A C 1
ATOM 895 O O . TYR A 1 115 ? -1.491 4.602 5.812 1.00 89.00 115 TYR A O 1
ATOM 903 N N . ARG A 1 116 ? 0.667 5.062 5.375 1.00 91.19 116 ARG A N 1
ATOM 904 C CA . ARG A 1 116 ? 1.193 4.490 6.623 1.00 91.19 116 ARG A CA 1
ATOM 905 C C . ARG A 1 116 ? 0.652 5.222 7.848 1.00 91.19 116 ARG A C 1
ATOM 907 O O . ARG A 1 116 ? 0.165 4.575 8.772 1.00 91.19 116 ARG A O 1
ATOM 914 N N . ILE A 1 117 ? 0.648 6.552 7.811 1.00 92.38 117 ILE A N 1
ATOM 915 C CA . ILE A 1 117 ? 0.082 7.385 8.880 1.00 92.38 117 ILE A CA 1
ATOM 916 C C . ILE A 1 117 ? -1.413 7.077 9.060 1.00 92.38 117 ILE A C 1
ATOM 918 O O . ILE A 1 117 ? -1.890 6.913 10.183 1.00 92.38 117 ILE A O 1
ATOM 922 N N . HIS A 1 118 ? -2.164 6.934 7.964 1.00 88.25 118 HIS A N 1
ATOM 923 C CA . HIS A 1 118 ? -3.580 6.560 8.029 1.00 88.25 118 HIS A CA 1
ATOM 924 C C . HIS A 1 118 ? -3.816 5.174 8.641 1.00 88.25 118 HIS A C 1
ATOM 926 O O . HIS A 1 118 ? -4.765 5.008 9.411 1.00 88.25 118 HIS A O 1
ATOM 932 N N . TYR A 1 119 ? -2.972 4.191 8.318 1.00 89.12 119 TYR A N 1
ATOM 933 C CA . TYR A 1 119 ? -3.015 2.871 8.946 1.00 89.12 119 TYR A CA 1
ATOM 934 C C . TYR A 1 119 ? -2.817 2.982 10.463 1.00 89.12 119 TYR A C 1
ATOM 936 O O . TYR A 1 119 ? -3.640 2.475 11.225 1.00 89.12 119 TYR A O 1
ATOM 944 N N . ASP A 1 120 ? -1.773 3.688 10.903 1.00 92.25 120 ASP A N 1
ATOM 945 C CA . ASP A 1 120 ? -1.434 3.807 12.325 1.00 92.25 120 ASP A CA 1
ATOM 946 C C . ASP A 1 120 ? -2.540 4.527 13.112 1.00 92.25 120 ASP A C 1
ATOM 948 O O . ASP A 1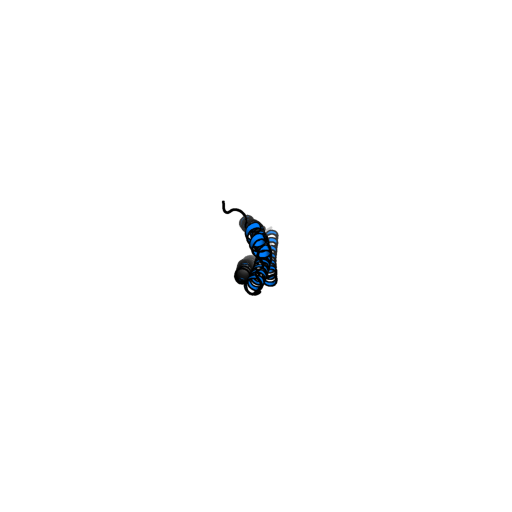 120 ? -2.930 4.079 14.194 1.00 92.25 120 ASP A O 1
ATOM 952 N N . ASN A 1 121 ? -3.124 5.581 12.536 1.00 90.19 121 ASN A N 1
ATOM 953 C CA . ASN A 1 121 ? -4.268 6.283 13.120 1.00 90.19 121 ASN A CA 1
ATOM 954 C C . ASN A 1 121 ? -5.487 5.361 13.293 1.00 90.19 121 ASN A C 1
ATOM 956 O O . ASN A 1 121 ? -6.161 5.414 14.323 1.00 90.19 121 ASN A O 1
ATOM 960 N N . LEU A 1 122 ? -5.768 4.491 12.316 1.00 87.81 122 LEU A N 1
ATOM 961 C CA . LEU A 1 122 ? -6.862 3.519 12.412 1.00 87.81 122 LEU A CA 1
ATOM 962 C C . LEU A 1 122 ? -6.605 2.456 13.484 1.00 87.81 122 LEU A C 1
ATOM 964 O O . LEU A 1 122 ? -7.538 2.086 14.202 1.00 87.81 122 LEU A O 1
ATOM 968 N N . MET A 1 123 ? -5.361 1.988 13.626 1.00 90.19 123 MET A N 1
ATOM 969 C CA . MET A 1 123 ? -4.998 1.052 14.695 1.00 90.19 123 MET A CA 1
ATOM 970 C C . MET A 1 123 ? -5.202 1.686 16.073 1.00 90.19 123 MET A C 1
ATOM 972 O O . MET A 1 123 ? -5.836 1.083 16.938 1.00 90.19 123 MET A O 1
ATOM 976 N N . GLN A 1 124 ? -4.734 2.924 16.260 1.00 91.00 124 GLN A N 1
ATOM 977 C CA . GLN A 1 124 ? -4.894 3.656 17.519 1.00 91.00 124 GLN A CA 1
ATOM 978 C C . GLN A 1 124 ? -6.366 3.920 17.851 1.00 91.00 124 GLN A C 1
ATOM 980 O O . GLN A 1 124 ? -6.796 3.660 18.973 1.00 91.00 124 GLN A O 1
ATOM 985 N N . ALA A 1 125 ? -7.159 4.376 16.878 1.00 88.88 125 ALA A N 1
ATOM 986 C CA . ALA A 1 125 ? -8.586 4.623 17.076 1.00 88.88 125 ALA A CA 1
ATOM 987 C C . ALA A 1 125 ? -9.351 3.341 17.441 1.00 88.88 125 ALA A C 1
ATOM 989 O O . ALA A 1 125 ? -10.234 3.365 18.300 1.00 88.88 125 ALA A O 1
ATOM 990 N N . THR A 1 126 ? -8.995 2.210 16.826 1.00 87.88 126 THR A N 1
ATOM 991 C CA . THR A 1 126 ? -9.608 0.912 17.141 1.00 87.88 126 THR A CA 1
ATOM 992 C C . THR A 1 126 ? -9.226 0.451 18.546 1.00 87.88 126 THR A C 1
ATOM 994 O O . THR A 1 126 ? -10.101 0.066 19.318 1.00 87.88 126 THR A O 1
ATOM 997 N N . ALA A 1 127 ? -7.949 0.561 18.921 1.00 88.12 127 ALA A N 1
ATOM 998 C CA . ALA A 1 127 ? -7.490 0.223 20.267 1.00 88.12 127 ALA A CA 1
ATOM 999 C C . ALA A 1 127 ? -8.171 1.086 21.344 1.00 88.12 127 ALA A C 1
ATOM 1001 O O . ALA A 1 127 ? -8.640 0.560 22.354 1.00 88.12 127 ALA A O 1
ATOM 1002 N N . ALA A 1 128 ? -8.295 2.396 21.107 1.00 88.62 128 ALA A N 1
ATOM 1003 C CA . ALA A 1 128 ? -9.001 3.307 22.005 1.00 88.62 128 ALA A CA 1
ATOM 1004 C C . ALA A 1 128 ? -10.483 2.927 22.154 1.00 88.62 128 ALA A C 1
ATOM 1006 O O . ALA A 1 128 ? -10.999 2.873 23.269 1.00 88.62 128 ALA A O 1
ATOM 1007 N N . ARG A 1 129 ? -11.157 2.595 21.045 1.00 87.56 129 ARG A N 1
ATOM 1008 C CA . ARG A 1 129 ? -12.555 2.143 21.057 1.00 87.56 129 ARG A CA 1
ATOM 1009 C C . ARG A 1 129 ? -12.747 0.880 21.896 1.00 87.56 129 ARG A C 1
ATOM 1011 O O . ARG A 1 129 ? -13.711 0.812 22.659 1.00 87.56 129 ARG A O 1
ATOM 1018 N N . GLU A 1 130 ? -11.862 -0.105 21.766 1.00 86.31 130 GLU A N 1
ATOM 1019 C CA . GLU A 1 130 ? -11.949 -1.339 22.556 1.00 86.31 130 GLU A CA 1
ATOM 1020 C C . GLU A 1 130 ? -11.657 -1.102 24.043 1.00 86.31 130 GLU A C 1
ATOM 1022 O O . GLU A 1 130 ? -12.362 -1.634 24.902 1.00 86.31 130 GLU A O 1
ATOM 1027 N N . ALA A 1 131 ? -10.708 -0.219 24.370 1.00 86.25 131 ALA A N 1
ATOM 1028 C CA . ALA A 1 131 ? -10.474 0.197 25.751 1.00 86.25 131 ALA A CA 1
ATOM 1029 C C . ALA A 1 131 ? -11.723 0.858 26.365 1.00 86.25 131 ALA A C 1
ATOM 1031 O O . ALA A 1 131 ? -12.128 0.515 27.475 1.00 86.25 131 ALA A O 1
ATOM 1032 N N . THR A 1 132 ? -12.391 1.749 25.625 1.00 87.62 132 THR A N 1
ATOM 1033 C CA . THR A 1 132 ? -13.642 2.379 26.069 1.00 87.62 132 THR A CA 1
ATOM 1034 C C . THR A 1 132 ? -14.776 1.363 26.235 1.00 87.62 132 THR A C 1
ATOM 1036 O O . THR A 1 132 ? -15.513 1.433 27.216 1.00 87.62 132 THR A O 1
ATOM 1039 N N . ARG A 1 133 ? -14.910 0.386 25.328 1.00 87.06 133 ARG A N 1
ATOM 1040 C CA . ARG A 1 133 ? -15.910 -0.692 25.446 1.00 87.06 133 ARG A CA 1
ATOM 1041 C C . ARG A 1 133 ? -15.739 -1.520 26.716 1.00 87.06 133 ARG A C 1
ATOM 1043 O O . ARG A 1 133 ? -16.733 -1.797 27.378 1.00 87.06 133 A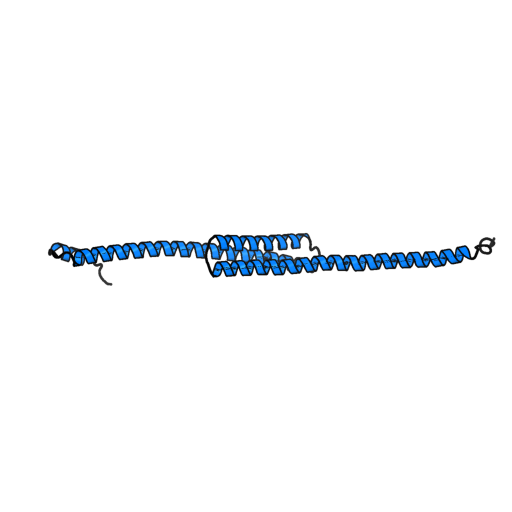RG A O 1
ATOM 1050 N N . SER A 1 134 ? -14.503 -1.866 27.070 1.00 85.56 134 SER A N 1
ATOM 1051 C CA . SER A 1 134 ? -14.204 -2.581 28.318 1.00 85.56 134 SER A CA 1
ATOM 1052 C C . SER A 1 134 ? -14.674 -1.799 29.550 1.00 85.56 134 SER A C 1
ATOM 1054 O O . SER A 1 134 ? -15.312 -2.355 30.441 1.00 85.56 134 SER A O 1
ATOM 1056 N N . VAL A 1 135 ? -14.436 -0.485 29.567 1.00 86.62 135 VAL A N 1
ATOM 1057 C CA . VAL A 1 135 ? -14.871 0.400 30.657 1.00 86.62 135 VAL A CA 1
ATOM 1058 C C . VAL A 1 135 ? -16.401 0.486 30.746 1.00 86.62 135 VAL A C 1
ATOM 1060 O O . VAL A 1 135 ? -16.955 0.385 31.837 1.00 86.62 135 VAL A O 1
ATOM 1063 N N . PHE A 1 136 ? -17.106 0.614 29.617 1.00 84.31 136 PHE A N 1
ATOM 1064 C CA . PHE A 1 136 ? -18.576 0.585 29.611 1.00 84.31 136 PHE A CA 1
ATOM 1065 C C . PHE A 1 136 ? -19.147 -0.747 30.105 1.00 84.31 136 PHE A C 1
ATOM 1067 O O . PHE A 1 136 ? -20.154 -0.731 30.808 1.00 84.31 136 PHE A O 1
ATOM 1074 N N . GLY A 1 137 ? -18.509 -1.875 29.774 1.00 85.12 137 GLY A N 1
ATOM 1075 C CA . GLY A 1 137 ? -18.881 -3.186 30.311 1.00 85.12 137 GLY A CA 1
ATOM 1076 C C . GLY A 1 137 ? -18.816 -3.209 31.838 1.00 85.12 137 GLY A C 1
ATOM 1077 O O . GLY A 1 137 ? -19.803 -3.533 32.483 1.00 85.12 137 GLY A O 1
ATOM 1078 N N . GLN A 1 138 ? -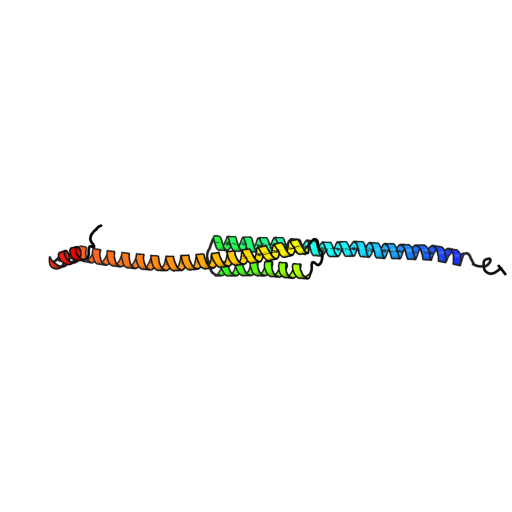17.710 -2.729 32.413 1.00 87.75 138 GLN A N 1
ATOM 1079 C CA . GLN A 1 138 ? -17.542 -2.652 33.870 1.00 87.75 138 GLN A CA 1
ATOM 1080 C C . GLN A 1 138 ? -18.601 -1.770 34.546 1.00 87.75 138 GLN A C 1
ATOM 1082 O O . GLN A 1 138 ? -19.116 -2.131 35.602 1.00 87.75 138 GLN A O 1
ATOM 1087 N N . TYR A 1 139 ? -18.958 -0.628 33.946 1.00 86.31 139 TYR A N 1
ATOM 1088 C CA . TYR A 1 139 ? -20.031 0.219 34.477 1.00 86.31 139 TYR A CA 1
ATOM 1089 C C . TYR A 1 139 ? -21.415 -0.430 34.365 1.00 86.31 139 TYR A C 1
ATOM 1091 O O . TYR A 1 139 ? -22.233 -0.268 35.268 1.00 86.31 139 TYR A O 1
ATOM 1099 N N . ALA A 1 140 ? -21.689 -1.154 33.277 1.00 84.75 140 ALA A N 1
ATOM 1100 C CA . ALA A 1 140 ? -22.942 -1.882 33.111 1.00 84.75 140 ALA A CA 1
ATOM 1101 C C . ALA A 1 140 ? -23.067 -3.021 34.135 1.00 84.75 140 ALA A C 1
ATOM 1103 O O . ALA A 1 140 ? -24.129 -3.168 34.737 1.00 84.75 140 ALA A O 1
ATOM 1104 N N . ASP A 1 141 ? -21.982 -3.760 34.378 1.00 89.44 141 ASP A N 1
ATOM 1105 C CA . ASP A 1 141 ? -21.924 -4.823 35.385 1.00 89.44 141 ASP A CA 1
ATOM 1106 C C . ASP A 1 141 ? -22.116 -4.251 36.797 1.00 89.44 141 ASP A C 1
ATOM 1108 O O . ASP A 1 141 ? -22.971 -4.719 37.545 1.00 89.44 141 ASP A O 1
ATOM 1112 N N . ALA A 1 142 ? -21.407 -3.168 37.136 1.00 87.50 142 ALA A N 1
ATOM 1113 C CA . ALA A 1 142 ? -21.565 -2.491 38.423 1.00 87.50 142 ALA A CA 1
ATOM 1114 C C . ALA A 1 142 ? -22.996 -1.960 38.632 1.00 87.50 142 ALA A C 1
ATOM 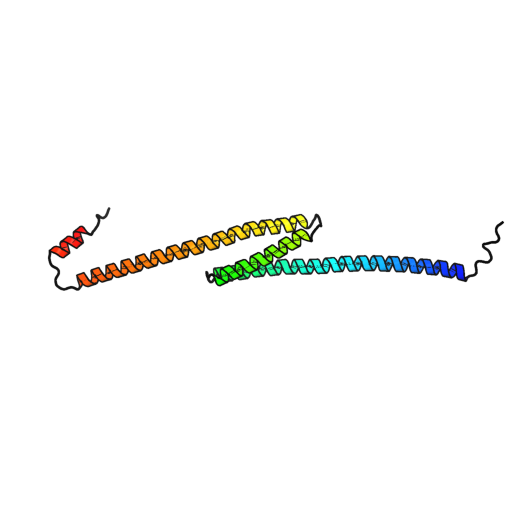1116 O O . ALA A 1 142 ? -23.572 -2.116 39.708 1.00 87.50 142 ALA A O 1
ATOM 1117 N N . GLY A 1 143 ? -23.601 -1.373 37.594 1.00 87.12 143 GLY A N 1
ATOM 1118 C CA . GLY A 1 143 ? -24.992 -0.923 37.639 1.00 87.12 143 GLY A CA 1
ATOM 1119 C C . GLY A 1 143 ? -25.985 -2.079 37.786 1.00 87.12 143 GLY A C 1
ATOM 1120 O O . GLY A 1 143 ? -26.961 -1.960 38.528 1.00 87.12 143 GLY A O 1
ATOM 1121 N N . ALA A 1 144 ? -25.740 -3.212 37.122 1.00 88.50 144 ALA A N 1
ATOM 1122 C CA . ALA A 1 144 ? -26.557 -4.412 37.269 1.00 88.50 144 ALA A CA 1
ATOM 1123 C C . ALA A 1 144 ? -26.476 -4.982 38.695 1.00 88.50 144 ALA A C 1
ATOM 1125 O O . ALA A 1 144 ? -27.514 -5.324 39.269 1.00 88.50 144 ALA A O 1
ATOM 1126 N N . ASP A 1 145 ? -25.282 -5.018 39.288 1.00 91.19 145 ASP A N 1
ATOM 1127 C CA . ASP A 1 145 ? -25.069 -5.436 40.676 1.00 91.19 145 ASP A CA 1
ATOM 1128 C C . ASP A 1 145 ? -25.799 -4.520 41.665 1.00 91.19 145 ASP A C 1
ATOM 1130 O O . ASP A 1 145 ? -26.456 -4.993 42.596 1.00 91.19 145 ASP A O 1
ATOM 1134 N N . ASP A 1 146 ? -25.738 -3.204 41.464 1.00 87.44 146 ASP A N 1
ATOM 1135 C CA . ASP A 1 146 ? -26.434 -2.249 42.327 1.00 87.44 146 ASP A CA 1
ATOM 1136 C C . ASP A 1 146 ? -27.959 -2.378 42.214 1.00 87.44 146 ASP A C 1
ATOM 1138 O O . ASP A 1 146 ? -28.657 -2.378 43.233 1.00 87.44 146 ASP A O 1
ATOM 1142 N N . LEU A 1 147 ? -28.492 -2.602 41.009 1.00 87.69 147 LEU A N 1
ATOM 1143 C CA . LEU A 1 147 ? -29.912 -2.913 40.820 1.00 87.69 147 LEU A CA 1
ATOM 1144 C C . LEU A 1 147 ? -30.311 -4.233 41.493 1.00 87.69 147 LEU A C 1
ATOM 1146 O O . LEU A 1 147 ? -31.397 -4.315 42.072 1.00 87.69 147 LEU A O 1
ATOM 1150 N N . GLN A 1 148 ? -29.452 -5.258 41.469 1.00 88.69 148 GLN A N 1
ATOM 1151 C CA . GLN A 1 148 ? -29.701 -6.510 42.190 1.00 88.69 148 GLN A CA 1
ATOM 1152 C C . GLN A 1 148 ? -29.736 -6.299 43.706 1.00 88.69 148 GLN A C 1
ATOM 1154 O O . GLN A 1 148 ? -30.649 -6.812 44.357 1.00 88.69 148 GLN A O 1
ATOM 1159 N N . LYS A 1 149 ? -28.809 -5.513 44.270 1.00 85.25 149 LYS A N 1
ATOM 1160 C CA . LYS A 1 149 ? -28.813 -5.158 45.701 1.00 85.25 149 LYS A CA 1
ATOM 1161 C C . LYS A 1 149 ? -30.086 -4.406 46.082 1.00 85.25 149 LYS A C 1
ATOM 1163 O O . LYS A 1 149 ? -30.742 -4.781 47.051 1.00 85.25 149 LYS A O 1
ATOM 1168 N N . LEU A 1 150 ? -30.473 -3.389 45.308 1.00 83.75 150 LEU A N 1
ATOM 1169 C CA . LEU A 1 150 ? -31.707 -2.626 45.537 1.00 83.75 150 LEU A CA 1
ATOM 1170 C C . LEU A 1 150 ? -32.942 -3.525 45.483 1.00 83.75 150 LEU A C 1
ATOM 1172 O O . LEU A 1 150 ? -33.823 -3.431 46.334 1.00 83.75 150 LEU A O 1
ATOM 1176 N N . ASN A 1 151 ? -32.990 -4.433 44.513 1.00 80.56 151 ASN A N 1
ATOM 1177 C CA . ASN A 1 151 ? -34.078 -5.385 44.377 1.00 80.56 151 ASN A CA 1
ATOM 1178 C C . ASN A 1 151 ? -34.127 -6.402 45.533 1.00 80.56 151 ASN A C 1
ATOM 1180 O O . ASN A 1 151 ? -35.210 -6.776 45.978 1.00 80.56 151 ASN A O 1
ATOM 1184 N N . ALA A 1 152 ? -32.971 -6.836 46.040 1.00 79.06 152 ALA A N 1
ATOM 1185 C CA . ALA A 1 152 ? -32.885 -7.696 47.216 1.00 79.06 152 ALA A CA 1
ATOM 1186 C C . ALA A 1 152 ? -33.383 -6.975 48.481 1.00 79.06 152 ALA A C 1
ATOM 1188 O O . ALA A 1 152 ? -34.151 -7.559 49.238 1.00 79.06 152 ALA A O 1
ATOM 1189 N N . ILE A 1 153 ? -33.028 -5.696 48.663 1.00 74.88 153 ILE A N 1
ATOM 1190 C CA . ILE A 1 153 ? -33.520 -4.847 49.764 1.00 74.88 153 ILE A CA 1
ATOM 1191 C C . ILE A 1 153 ? -35.033 -4.604 49.642 1.00 74.88 153 ILE A C 1
ATOM 1193 O O . ILE A 1 153 ? -35.759 -4.674 50.627 1.00 74.88 153 ILE A O 1
ATOM 1197 N N . ALA A 1 154 ? -35.539 -4.354 48.432 1.00 72.25 154 ALA A N 1
ATOM 1198 C CA . ALA A 1 154 ? -36.969 -4.153 48.194 1.00 72.25 154 ALA A CA 1
ATOM 1199 C C . ALA A 1 154 ? -37.805 -5.428 48.417 1.00 72.25 154 ALA A C 1
ATOM 1201 O O . ALA A 1 154 ? -38.999 -5.340 48.691 1.00 72.25 154 ALA A O 1
ATOM 1202 N N . ARG A 1 155 ? -37.188 -6.610 48.281 1.00 69.25 155 ARG A N 1
ATOM 1203 C CA . ARG A 1 155 ? -37.813 -7.923 48.510 1.00 69.25 155 ARG A CA 1
ATOM 1204 C C . ARG A 1 155 ? -37.603 -8.467 49.923 1.00 69.25 155 ARG A C 1
ATOM 1206 O O . ARG A 1 155 ? -38.294 -9.414 50.290 1.00 69.25 155 ARG A O 1
ATOM 1213 N N . SER A 1 156 ? -36.664 -7.923 50.700 1.00 64.25 156 SER A N 1
ATOM 1214 C CA . SER A 1 156 ? -36.517 -8.278 52.111 1.00 64.25 156 SER A CA 1
ATOM 1215 C C . SER A 1 156 ? -37.662 -7.647 52.899 1.00 64.25 156 SER A C 1
ATOM 1217 O O . SER A 1 156 ? -37.717 -6.432 53.064 1.00 64.25 156 SER A O 1
ATOM 1219 N N . ASP A 1 157 ? -38.584 -8.485 53.353 1.00 56.50 157 ASP A N 1
ATOM 1220 C CA . ASP A 1 157 ? -39.864 -8.140 53.982 1.00 56.50 157 ASP A CA 1
ATOM 1221 C C . ASP A 1 157 ? -39.742 -7.561 55.416 1.00 56.50 157 ASP A C 1
ATOM 1223 O O . ASP A 1 157 ? -40.617 -7.764 56.243 1.00 56.50 157 ASP A O 1
ATOM 1227 N N . ASP A 1 158 ? -38.674 -6.815 55.730 1.00 55.31 158 ASP A N 1
ATOM 1228 C CA . ASP A 1 158 ? -38.437 -6.187 57.045 1.00 55.31 158 ASP A CA 1
ATOM 1229 C C . ASP A 1 158 ? -37.872 -4.762 56.893 1.00 55.31 158 ASP A C 1
ATOM 1231 O O . ASP A 1 158 ? -36.824 -4.399 57.430 1.00 55.31 158 ASP A O 1
ATOM 1235 N N . GLY A 1 159 ? -38.569 -3.920 56.122 1.00 50.22 159 GLY A N 1
ATOM 1236 C CA . GLY A 1 159 ? -38.212 -2.513 55.919 1.00 50.22 159 GLY A CA 1
ATOM 1237 C C . GLY A 1 159 ? -38.331 -1.685 57.201 1.00 50.22 159 GLY A C 1
ATOM 1238 O O . GLY A 1 159 ? -39.325 -0.972 57.398 1.00 50.22 159 GLY A O 1
ATOM 1239 N N . THR A 1 160 ? -37.309 -1.756 58.055 1.00 63.91 160 THR A N 1
ATOM 1240 C CA . THR A 1 160 ? -37.190 -0.925 59.256 1.00 63.91 160 THR A CA 1
ATOM 1241 C C . THR A 1 160 ? -37.085 0.560 58.871 1.00 63.91 160 THR A C 1
ATOM 1243 O O . THR A 1 160 ? -36.491 0.893 57.841 1.00 63.91 160 THR A O 1
ATOM 1246 N N . PRO A 1 161 ? -37.644 1.486 59.677 1.00 58.56 161 PRO A N 1
ATOM 1247 C CA . PRO A 1 161 ? -37.615 2.928 59.398 1.00 58.56 161 PRO A CA 1
ATOM 1248 C C . PRO A 1 161 ? -36.214 3.476 59.071 1.00 58.56 161 PRO A C 1
ATOM 1250 O O . PRO A 1 161 ? -36.076 4.317 58.189 1.00 58.56 161 PRO A O 1
ATOM 1253 N N . ALA A 1 162 ? -35.169 2.916 59.688 1.00 56.75 162 ALA A N 1
ATOM 1254 C CA . ALA A 1 162 ? -33.776 3.317 59.491 1.00 56.75 162 ALA A CA 1
ATOM 1255 C C . ALA A 1 162 ? -33.242 3.085 58.061 1.00 56.75 162 ALA A C 1
ATOM 1257 O O . ALA A 1 162 ? -32.403 3.846 57.586 1.00 56.75 162 ALA A O 1
ATOM 1258 N N . GLN A 1 163 ? -33.729 2.063 57.347 1.00 60.19 163 GLN A N 1
ATOM 1259 C CA . GLN A 1 163 ? -33.326 1.810 55.956 1.00 60.19 163 GLN A CA 1
ATOM 1260 C C . GLN A 1 163 ? -34.020 2.757 54.970 1.00 60.19 163 GLN A C 1
ATOM 1262 O O . GLN A 1 163 ? -33.455 3.062 53.922 1.00 60.19 163 GLN A O 1
ATOM 1267 N N . ARG A 1 164 ? -35.212 3.270 55.310 1.00 59.88 164 ARG A N 1
ATOM 1268 C CA . ARG A 1 164 ? -35.910 4.271 54.486 1.00 59.88 164 ARG A CA 1
ATOM 1269 C C . ARG A 1 164 ? -35.195 5.623 54.532 1.00 59.88 164 ARG A C 1
ATOM 1271 O O . ARG A 1 164 ? -35.050 6.253 53.489 1.00 59.88 164 ARG A O 1
ATOM 1278 N N . ASP A 1 165 ? -34.666 6.010 55.692 1.00 60.56 165 ASP A N 1
ATOM 1279 C CA . ASP A 1 165 ? -33.893 7.251 55.850 1.00 60.56 165 ASP A CA 1
ATOM 1280 C C . ASP A 1 165 ? -32.546 7.205 55.108 1.00 60.56 165 ASP A C 1
ATOM 1282 O O . ASP A 1 165 ? -32.137 8.191 54.494 1.00 60.56 165 ASP A O 1
ATOM 1286 N N . ALA A 1 166 ? -31.889 6.040 55.068 1.00 62.38 166 ALA A N 1
ATOM 1287 C CA . ALA A 1 166 ? -30.641 5.855 54.323 1.00 62.38 166 ALA A CA 1
ATOM 1288 C C . ALA A 1 166 ? -30.825 5.984 52.796 1.00 62.38 166 ALA A C 1
ATOM 1290 O O . ALA A 1 166 ? -29.951 6.514 52.112 1.00 62.38 166 ALA A O 1
ATOM 1291 N N . ILE A 1 167 ? -31.973 5.551 52.258 1.00 63.25 167 ILE A N 1
ATOM 1292 C CA . ILE A 1 167 ? -32.309 5.686 50.829 1.00 63.25 167 ILE A CA 1
ATOM 1293 C C . ILE A 1 167 ? -32.580 7.155 50.464 1.00 63.25 167 ILE A C 1
ATOM 1295 O O . ILE A 1 167 ? -32.153 7.611 49.406 1.00 63.25 167 ILE A O 1
ATOM 1299 N N . VAL A 1 168 ? -33.232 7.918 51.349 1.00 63.28 168 VAL A N 1
ATOM 1300 C CA . VAL A 1 168 ? -33.475 9.361 51.151 1.00 63.28 168 VAL A CA 1
ATOM 1301 C C . VAL A 1 168 ? -32.169 10.160 51.209 1.00 63.28 168 VAL A C 1
ATOM 1303 O O . VAL A 1 168 ? -32.001 11.113 50.453 1.00 63.28 168 VAL A O 1
ATOM 1306 N N . GLN A 1 169 ? -31.2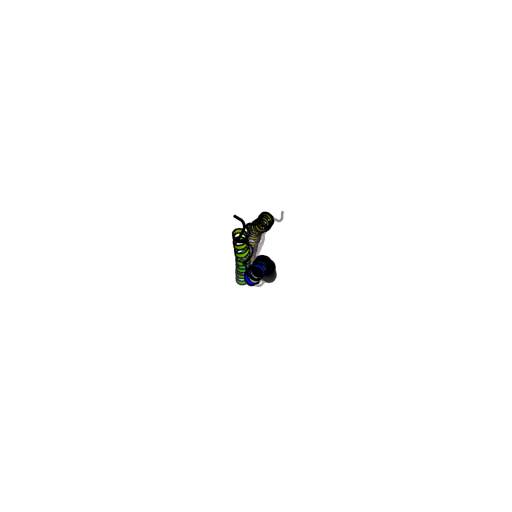21 9.756 52.056 1.00 64.06 169 GLN A N 1
ATOM 1307 C CA . GLN A 1 169 ? -29.930 10.433 52.197 1.00 64.06 169 GLN A CA 1
ATOM 1308 C C . GLN A 1 169 ? -28.930 10.096 51.076 1.00 64.06 169 GLN A C 1
ATOM 1310 O O . GLN A 1 169 ? -28.049 10.902 50.780 1.00 64.06 169 GLN A O 1
ATOM 1315 N N . ALA A 1 170 ? -29.069 8.933 50.433 1.00 61.25 170 ALA A N 1
ATOM 1316 C CA . ALA A 1 170 ? -28.241 8.519 49.299 1.00 61.25 170 ALA A CA 1
ATOM 1317 C C . ALA A 1 170 ? -28.698 9.106 47.946 1.00 61.25 170 ALA A C 1
ATOM 1319 O O . ALA A 1 170 ? -27.998 8.946 46.946 1.00 61.25 170 ALA A O 1
ATOM 1320 N N . MET A 1 171 ? -29.848 9.789 47.895 1.00 52.78 171 MET A N 1
ATOM 1321 C CA . MET A 1 171 ? -30.351 10.456 46.694 1.00 52.78 171 MET A CA 1
ATOM 1322 C C . MET A 1 171 ? -29.737 11.869 46.586 1.00 52.78 171 MET A C 1
ATOM 1324 O O . MET A 1 171 ? -30.031 12.717 47.430 1.00 52.78 171 MET A O 1
ATOM 1328 N N . PRO A 1 172 ? -28.882 12.173 45.589 1.00 60.47 172 PRO A N 1
ATOM 1329 C CA . PRO A 1 172 ? -28.365 13.529 45.415 1.00 60.47 172 PRO A CA 1
ATOM 1330 C C . PRO A 1 172 ? -29.490 14.485 44.974 1.00 60.47 172 PRO A C 1
ATOM 1332 O O . PRO A 1 172 ? -30.427 14.052 44.293 1.00 60.47 172 PRO A O 1
ATOM 1335 N N . PRO A 1 173 ? -29.427 15.781 45.343 1.00 55.12 173 PRO A N 1
ATOM 1336 C CA . PRO A 1 173 ? -30.441 16.749 44.949 1.00 55.12 173 PRO A CA 1
ATOM 1337 C C . PRO A 1 173 ? -30.486 16.865 43.425 1.00 55.12 173 PRO A C 1
ATOM 1339 O O . PRO A 1 173 ? -29.472 17.110 42.775 1.00 55.12 173 PRO A O 1
ATOM 1342 N N . VAL A 1 174 ? -31.682 16.682 42.867 1.00 53.88 174 VAL A N 1
ATOM 1343 C CA . VAL A 1 174 ? -31.963 16.944 41.456 1.00 53.88 174 VAL A CA 1
ATOM 1344 C C . VAL A 1 174 ? -31.903 18.458 41.249 1.00 53.88 174 VAL A C 1
ATOM 1346 O O . VAL A 1 174 ? -32.797 19.179 41.692 1.00 53.88 174 VAL A O 1
ATOM 1349 N N . THR A 1 175 ? -30.833 18.921 40.607 1.00 46.00 175 THR A N 1
ATOM 1350 C CA . THR A 1 175 ? -30.724 20.247 39.980 1.00 46.00 175 THR A CA 1
ATOM 1351 C C . THR A 1 175 ? -30.508 20.081 38.492 1.00 46.00 175 THR A C 1
ATOM 1353 O O . THR A 1 175 ? -29.587 19.305 38.147 1.00 46.00 175 THR A O 1
#

Organism: NCBI:txid629263

Secondary structure (DSSP, 8-state):
---SSS---HHHHHHHHHHHHHHHHHHHHHHHHHHHHHHHHHHHHHHHHHHHHHHHHHHHHHHHHHHHS--HHHHHHHHHHHHHHHHHHHHHHHH---TTTHHHHHHHHHHHHHHHHHHHHHHHHHHHHHHHHHHHHHHHHHHHHHHHHHHHHHHSS---HHHHHHHHHTS----

Radius of gyration: 40.65 Å; chains: 1; bounding box: 93×34×124 Å

pLDDT: mean 76.83, std 13.84, range [44.0, 92.38]

InterPro domains:
  IPR032255 Helical bimodular sensor domain [PF16591] (33-156)

Sequence (175 aa):
MINTLRNISVRSKLVLGFALVIVLTVLIALTGWTGITSLSERSERISDIGKLSSLTRDVRIARLAYSVNYDAERASNWLKAFESLENHVKYAQKVFDSPLNVPLVNTAADALKDYRIHYDNLMQATAAREATRSVFGQYADAGADDLQKLNAIARSDDGTPAQRDAIVQAMPPVT

Foldseek 3Di:
DPDPPPPPPPVNVVVVVVVVVVVVVVVVVVVVVVVVVVVVVVVVVVVLVVVLVVLVVQLVVLVVVCVVPVDPVSLVSNVVSLVVNLVSLVVVCVPDPDPVCNVVSVVVNVVSVVVVVVSVVVNVVSVVVVVVVVVVVVVVVVVVVVVVVVVVVVPPPDPDPVVVVVVVVPDDDDD